Protein AF-A0A7S6MT95-F1 (afdb_monomer_lite)

Sequence (96 aa):
MKLAILEEAKQFGIAQTSRKHGVSASQIHDWKKKCRVLGVAGLSGTVRKGDPETHRLRLENQALKEMIAVQALALLTKHSLLKQQSNRSGAAHDRP

Radius of gyration: 28.74 Å; chains: 1; bounding box: 44×21×87 Å

Secondary structure (DSSP, 8-state):
-HHHHHHHHHHT-HHHHHHHHT--HHHHHHHHHHHHHHGGGGGSS---SS-HHHHHHHHHHHHHHHHHHHHHHHHHHHHHHHHHHHHHHHHHH---

Foldseek 3Di:
DLVVLLVVCVVPNLVVSCVVVVHDSVVSVCQVVLCVVPNPVSNPPPPPP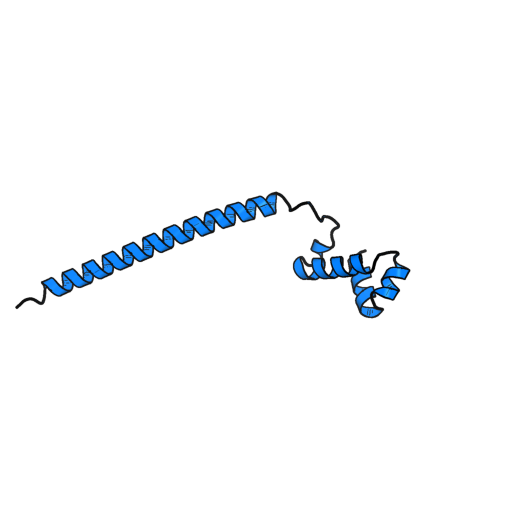PDVVNVVVVVVVVVVVVVVVVVVVVVVVVVVVVVVVVVVVVVVVPDD

pLDDT: mean 81.53, std 13.04, range [49.78, 97.81]

Structure (mmCIF, N/CA/C/O backbone):
data_AF-A0A7S6MT95-F1
#
_entry.id   AF-A0A7S6MT95-F1
#
loop_
_atom_site.group_PDB
_atom_site.id
_atom_site.type_symbol
_atom_site.label_atom_id
_atom_site.label_alt_id
_atom_site.label_comp_id
_atom_site.label_asym_id
_atom_site.label_entity_id
_atom_site.label_seq_id
_atom_site.pdbx_PDB_ins_code
_atom_site.Cartn_x
_atom_site.Cartn_y
_atom_site.Cartn_z
_atom_site.occupancy
_atom_site.B_iso_or_equiv
_atom_site.auth_seq_id
_atom_site.auth_comp_id
_atom_site.auth_asym_id
_atom_site.auth_atom_id
_atom_site.pdbx_PDB_model_num
ATOM 1 N N . MET A 1 1 ? -7.462 -11.795 24.157 1.00 63.00 1 MET A N 1
ATOM 2 C CA . MET A 1 1 ? -8.543 -10.989 24.775 1.00 63.00 1 MET A CA 1
ATOM 3 C C . MET A 1 1 ? -9.378 -10.204 23.752 1.00 63.00 1 MET A C 1
ATOM 5 O O . MET A 1 1 ? -10.532 -10.550 23.571 1.00 63.00 1 MET A O 1
ATOM 9 N N . LYS A 1 2 ? -8.835 -9.224 23.008 1.00 78.12 2 LYS A N 1
ATOM 10 C CA . LYS A 1 2 ? -9.622 -8.389 22.060 1.00 78.12 2 LYS A CA 1
ATOM 11 C C . LYS A 1 2 ? -10.281 -9.143 20.896 1.00 78.12 2 LYS A C 1
ATOM 13 O O . LYS A 1 2 ? -11.352 -8.754 20.447 1.00 78.12 2 LYS A O 1
ATOM 18 N N . LEU A 1 3 ? -9.652 -10.216 20.416 1.00 81.62 3 LEU A N 1
ATOM 19 C CA . LEU A 1 3 ? -10.197 -11.036 19.330 1.00 81.62 3 LEU A CA 1
ATOM 20 C C . LEU A 1 3 ? -11.455 -11.806 19.771 1.00 81.62 3 LEU A C 1
ATOM 22 O O . LEU A 1 3 ? -12.420 -11.864 19.022 1.00 81.62 3 LEU A O 1
ATOM 26 N N . ALA A 1 4 ? -11.491 -12.281 21.021 1.00 83.75 4 ALA A N 1
ATOM 27 C CA . ALA A 1 4 ? -12.674 -12.925 21.598 1.00 83.75 4 ALA A CA 1
ATOM 28 C C . ALA A 1 4 ? -13.855 -11.946 21.727 1.00 83.75 4 ALA A C 1
ATOM 30 O O . ALA A 1 4 ? -14.974 -12.293 21.372 1.00 83.75 4 ALA A O 1
ATOM 31 N N . ILE A 1 5 ? -13.592 -10.697 22.135 1.00 84.81 5 ILE A N 1
ATOM 32 C CA . ILE A 1 5 ? -14.611 -9.633 22.197 1.00 84.81 5 ILE A CA 1
ATOM 33 C C . ILE A 1 5 ? -15.178 -9.337 20.797 1.00 84.81 5 ILE A C 1
ATOM 35 O O . ILE A 1 5 ? -16.370 -9.091 20.650 1.00 84.81 5 ILE A O 1
ATOM 39 N N . LEU A 1 6 ? -14.346 -9.379 19.750 1.00 85.06 6 LEU A N 1
ATOM 40 C CA . LEU A 1 6 ? -14.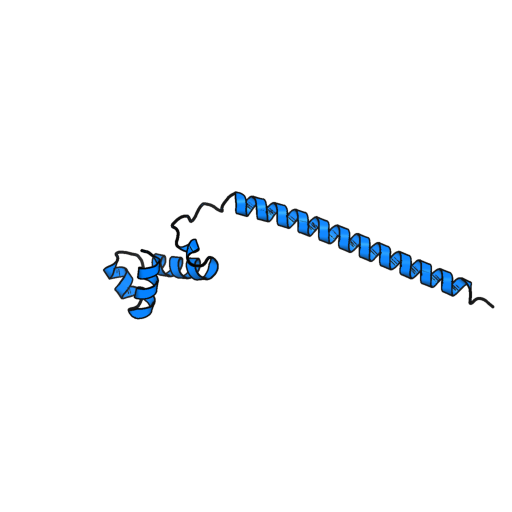796 -9.186 18.368 1.00 85.06 6 LEU A CA 1
ATOM 41 C C . LEU A 1 6 ? -15.669 -10.334 17.853 1.00 85.06 6 LEU A C 1
ATOM 43 O O . LEU A 1 6 ? -16.646 -10.063 17.158 1.00 85.06 6 LEU A O 1
ATOM 47 N N . GLU A 1 7 ? -15.336 -11.585 18.176 1.00 86.69 7 GLU A N 1
ATOM 48 C CA . GLU A 1 7 ? -16.175 -12.738 17.822 1.00 86.69 7 GLU A CA 1
ATOM 49 C C . GLU A 1 7 ? -17.505 -12.719 18.583 1.00 86.69 7 GLU A C 1
ATOM 51 O O . GLU A 1 7 ? -18.566 -12.895 17.986 1.00 86.69 7 GLU A O 1
ATOM 56 N N . GLU A 1 8 ? -17.482 -12.379 19.871 1.00 86.00 8 GLU A N 1
ATOM 57 C CA . GLU A 1 8 ? -18.700 -12.225 20.666 1.00 86.00 8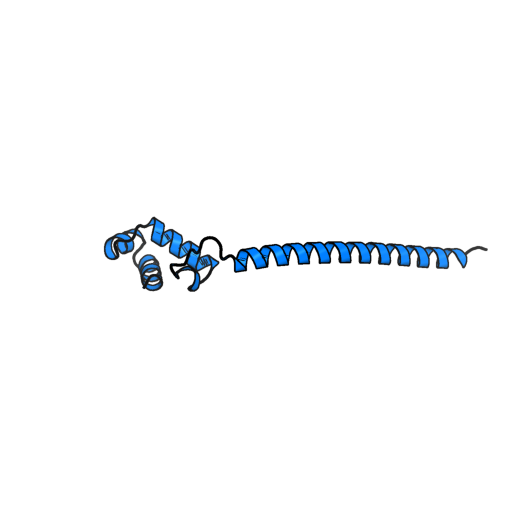 GLU A CA 1
ATOM 58 C C . GLU A 1 8 ? -19.579 -11.077 20.142 1.00 86.00 8 GLU A C 1
ATOM 60 O O . GLU A 1 8 ? -20.791 -11.230 20.015 1.00 86.00 8 GLU A O 1
ATOM 65 N N . ALA A 1 9 ? -18.979 -9.957 19.730 1.00 86.38 9 ALA A N 1
ATOM 66 C CA . ALA A 1 9 ? -19.702 -8.847 19.109 1.00 86.38 9 ALA A CA 1
ATOM 67 C C . ALA A 1 9 ? -20.318 -9.203 17.746 1.00 86.38 9 ALA A C 1
ATOM 69 O O . ALA A 1 9 ? -21.287 -8.558 17.340 1.00 86.38 9 ALA A O 1
ATOM 70 N N . LYS A 1 10 ? -19.785 -10.203 17.028 1.00 84.38 10 LYS A N 1
ATOM 71 C CA . LYS A 1 10 ? -20.419 -10.737 15.810 1.00 84.38 10 LYS A CA 1
ATOM 72 C C . LYS A 1 10 ? -21.622 -11.620 16.136 1.00 84.38 10 LYS A C 1
ATOM 74 O O . LYS A 1 10 ? -22.596 -11.568 15.398 1.00 84.38 10 LYS A O 1
ATOM 79 N N . GLN A 1 11 ? -21.545 -12.414 17.204 1.00 88.44 11 GLN A N 1
ATOM 80 C CA . GLN A 1 11 ? -22.607 -13.348 17.596 1.00 88.44 11 GLN A CA 1
ATOM 81 C C . GLN A 1 11 ? -23.774 -12.661 18.316 1.00 88.44 11 GLN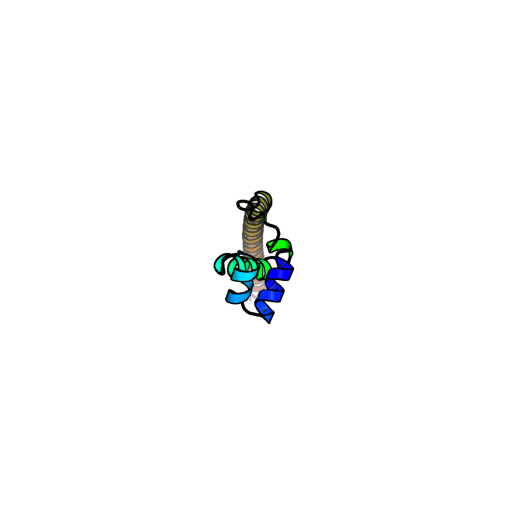 A C 1
ATOM 83 O O . GLN A 1 11 ? -24.928 -12.933 18.009 1.00 88.44 11 GLN A O 1
ATOM 88 N N . PHE A 1 12 ? -23.478 -11.760 19.252 1.00 87.00 12 PHE A N 1
ATOM 89 C CA . PHE A 1 12 ? -24.460 -11.157 20.166 1.00 87.00 12 PHE A CA 1
ATOM 90 C C . PHE A 1 12 ? -24.710 -9.667 19.892 1.00 87.00 12 PHE A C 1
ATOM 92 O O . PHE A 1 12 ? -25.600 -9.048 20.470 1.00 87.00 12 PHE A O 1
ATOM 99 N N . GLY A 1 13 ? -23.932 -9.074 18.987 1.00 87.31 13 GLY A N 1
ATOM 100 C CA . GLY A 1 13 ? -24.045 -7.670 18.623 1.00 87.31 13 GLY A CA 1
ATOM 101 C C . GLY A 1 13 ? -23.227 -6.734 19.516 1.00 87.31 13 GLY A C 1
ATOM 102 O O . GLY A 1 13 ? -23.019 -6.940 20.712 1.00 87.31 13 GLY A O 1
ATOM 103 N N . ILE A 1 14 ? -22.779 -5.634 18.909 1.00 86.38 14 ILE A N 1
ATOM 104 C CA . ILE A 1 14 ? -21.819 -4.689 19.499 1.00 86.38 14 ILE A CA 1
ATOM 105 C C . ILE A 1 14 ? -22.355 -4.040 20.783 1.00 86.38 14 ILE A C 1
ATOM 107 O O . ILE A 1 14 ? -21.591 -3.844 21.724 1.00 86.38 14 ILE A O 1
ATOM 111 N N . ALA A 1 15 ? -23.654 -3.732 20.855 1.00 84.94 15 ALA A N 1
ATOM 112 C CA . ALA A 1 15 ? -24.248 -3.056 22.010 1.00 84.94 15 ALA A CA 1
ATOM 113 C C . ALA A 1 15 ? -24.246 -3.930 23.277 1.00 84.94 15 ALA A C 1
ATOM 115 O O . ALA A 1 15 ? -23.950 -3.442 24.369 1.00 84.94 15 ALA A O 1
ATOM 116 N N . GLN A 1 16 ? -24.538 -5.225 23.134 1.00 87.94 16 GLN A N 1
ATOM 117 C CA . GLN A 1 16 ? -24.546 -6.174 24.246 1.00 87.94 16 GLN A CA 1
ATOM 118 C C . GLN A 1 16 ? -23.119 -6.456 24.727 1.00 87.94 16 GLN A C 1
ATOM 120 O O . GLN A 1 16 ? -22.828 -6.366 25.921 1.00 87.94 16 GLN A O 1
ATOM 125 N N . THR A 1 17 ? -22.205 -6.718 23.791 1.00 87.44 17 THR A N 1
ATOM 126 C CA . THR A 1 17 ? -20.794 -6.980 24.094 1.00 87.44 17 THR A CA 1
ATOM 127 C C . THR A 1 17 ? -20.099 -5.759 24.703 1.00 87.44 17 THR A C 1
ATOM 129 O O . THR A 1 17 ? -19.297 -5.908 25.623 1.00 87.44 17 THR A O 1
ATOM 132 N N . SER A 1 18 ? -20.449 -4.547 24.256 1.00 86.69 18 SER A N 1
ATOM 133 C CA . SER A 1 18 ? -19.963 -3.280 24.818 1.00 86.69 18 SER A CA 1
ATOM 134 C C . SER A 1 18 ? -20.266 -3.160 26.314 1.00 86.69 18 SER A C 1
ATOM 136 O O . SER A 1 18 ? -19.359 -2.895 27.102 1.00 86.69 18 SER A O 1
ATOM 138 N N . ARG A 1 19 ? -21.516 -3.431 26.717 1.00 87.56 19 ARG A N 1
ATOM 139 C CA . ARG A 1 19 ? -21.940 -3.389 28.127 1.00 87.56 19 ARG A CA 1
ATOM 140 C C . ARG A 1 19 ? -21.273 -4.477 28.964 1.00 87.56 19 ARG A C 1
ATOM 142 O O . ARG A 1 19 ? -20.845 -4.202 30.076 1.00 87.56 19 ARG A O 1
ATOM 149 N N . LYS A 1 20 ? -21.158 -5.692 28.421 1.00 88.81 20 LYS A N 1
ATOM 150 C CA . LYS A 1 20 ? -20.587 -6.849 29.128 1.00 88.81 20 LYS A CA 1
ATOM 151 C C . LYS A 1 20 ? -19.096 -6.689 29.433 1.00 88.81 20 LYS A C 1
ATOM 153 O O . LYS A 1 20 ? -18.649 -7.084 30.502 1.00 88.81 20 LYS A O 1
ATOM 158 N N . HIS A 1 21 ? -18.335 -6.117 28.501 1.00 84.81 21 HIS A N 1
ATOM 159 C CA . HIS A 1 21 ? -16.877 -5.978 28.616 1.00 84.81 21 HIS A CA 1
ATOM 160 C C . HIS A 1 21 ? -16.419 -4.558 28.979 1.00 84.81 21 HIS A C 1
ATOM 162 O O . HIS A 1 21 ? -15.219 -4.297 28.998 1.00 84.81 21 HIS A O 1
ATOM 168 N N . GLY A 1 22 ? -17.348 -3.628 29.233 1.00 84.25 22 GLY A N 1
ATOM 169 C CA . GLY A 1 22 ? -17.031 -2.240 29.596 1.00 84.25 22 GLY A CA 1
ATOM 170 C C . GLY A 1 22 ? -16.279 -1.457 28.511 1.00 84.25 22 GLY A C 1
ATOM 171 O O . GLY A 1 22 ? -15.541 -0.525 28.817 1.00 84.25 22 GLY A O 1
ATOM 172 N N . VAL A 1 23 ? -16.425 -1.840 27.240 1.00 84.44 23 VAL A N 1
ATOM 173 C CA . VAL A 1 23 ? -15.729 -1.232 26.092 1.00 84.44 23 VAL A CA 1
ATOM 174 C C . VAL A 1 23 ? -16.702 -0.459 25.230 1.00 84.44 23 VAL A C 1
ATOM 176 O O . VAL A 1 23 ? -17.801 -0.933 24.963 1.00 84.44 23 VAL A O 1
ATOM 179 N N . SER A 1 24 ? -16.307 0.716 24.744 1.00 86.12 24 SER A N 1
ATOM 180 C CA . SER A 1 24 ? -17.186 1.517 23.888 1.00 86.12 24 SER A CA 1
ATOM 181 C C . SER A 1 24 ? -17.458 0.823 22.546 1.00 86.12 24 SER A C 1
ATOM 183 O O . SER A 1 24 ? -16.586 0.159 21.977 1.00 86.12 24 SER A O 1
ATOM 185 N N . ALA A 1 25 ? -18.658 1.023 21.993 1.00 85.00 25 ALA A N 1
ATOM 186 C CA . ALA A 1 25 ? -18.995 0.545 20.651 1.00 85.00 25 ALA A CA 1
ATOM 187 C C . ALA A 1 25 ? -17.987 1.052 19.600 1.00 85.00 25 ALA A C 1
ATOM 189 O O . ALA A 1 25 ? -17.549 0.284 18.743 1.00 85.00 25 ALA A O 1
ATOM 190 N N . SER A 1 26 ? -17.542 2.309 19.719 1.00 83.69 26 SER A N 1
ATOM 191 C CA . SER A 1 26 ? -16.513 2.901 18.855 1.00 83.69 26 SER A CA 1
ATOM 192 C C . SER A 1 26 ? -15.189 2.129 18.896 1.00 83.69 26 SER A C 1
ATOM 194 O O . SER A 1 26 ? -14.630 1.835 17.842 1.00 83.69 26 SER A O 1
ATOM 196 N N . GLN A 1 27 ? -14.717 1.703 20.077 1.00 83.31 27 GLN A N 1
ATOM 197 C CA . GLN A 1 27 ? -13.511 0.867 20.183 1.00 83.31 27 GLN A CA 1
ATOM 198 C C . GLN A 1 27 ? -13.677 -0.488 19.489 1.00 83.31 27 GLN A C 1
ATOM 200 O O . GLN A 1 27 ? -12.745 -0.955 18.835 1.00 83.31 27 GLN A O 1
ATOM 205 N N . ILE A 1 28 ? -14.854 -1.111 19.591 1.00 86.06 28 ILE A N 1
ATOM 206 C CA . ILE A 1 28 ? -15.140 -2.390 18.924 1.00 86.06 28 ILE A CA 1
ATOM 207 C C . ILE A 1 28 ? -15.134 -2.210 17.396 1.00 86.06 28 ILE A C 1
ATOM 209 O O . ILE A 1 28 ? -14.538 -3.020 16.680 1.00 86.06 28 ILE A O 1
ATOM 213 N N . HIS A 1 29 ? -15.726 -1.126 16.884 1.00 85.69 29 HIS A N 1
ATOM 214 C CA . HIS A 1 29 ? -15.677 -0.783 15.458 1.00 85.69 29 HIS A CA 1
ATOM 215 C C . HIS A 1 29 ? -14.246 -0.520 14.968 1.00 85.69 29 HIS A C 1
ATOM 217 O O . HIS A 1 29 ? -13.851 -1.034 13.917 1.00 85.69 29 HIS A O 1
ATOM 223 N N . ASP A 1 30 ? -13.443 0.205 15.743 1.00 82.81 30 ASP A N 1
ATOM 224 C CA . ASP A 1 30 ? -12.039 0.465 15.427 1.00 82.81 30 ASP A CA 1
ATOM 225 C C . ASP A 1 30 ? -11.205 -0.814 15.399 1.00 82.81 30 ASP A C 1
ATOM 227 O O . ASP A 1 30 ? -10.385 -1.008 14.499 1.00 82.81 30 ASP A O 1
ATOM 231 N N . TRP A 1 31 ? -11.415 -1.715 16.358 1.00 86.25 31 TRP A N 1
ATOM 232 C CA . TRP A 1 31 ? -10.764 -3.023 16.374 1.00 86.25 31 TRP A CA 1
ATOM 233 C C . TRP A 1 31 ? -11.173 -3.865 15.169 1.00 86.25 31 TRP A C 1
ATOM 235 O O . TRP A 1 31 ? -10.307 -4.461 14.532 1.00 86.25 31 TRP A O 1
ATOM 245 N N . LYS A 1 32 ? -12.454 -3.851 14.782 1.00 84.38 32 LYS A N 1
ATOM 246 C CA . LYS A 1 32 ? -12.938 -4.532 13.571 1.00 84.38 32 LYS A CA 1
ATOM 247 C C . LYS A 1 32 ? -12.247 -3.992 12.318 1.00 84.38 32 LYS A C 1
ATOM 249 O O . LYS A 1 32 ? -11.792 -4.772 11.481 1.00 84.38 32 LYS A O 1
ATOM 254 N N . LYS A 1 33 ? -12.121 -2.666 12.203 1.00 81.75 33 LYS A N 1
ATOM 255 C CA . LYS A 1 33 ? -11.435 -2.006 11.083 1.00 81.75 33 LYS A CA 1
ATOM 256 C C . LYS A 1 33 ? -9.947 -2.361 11.047 1.00 81.75 33 LYS A C 1
ATOM 258 O O . LYS A 1 33 ? -9.450 -2.763 10.000 1.00 81.75 33 LYS A O 1
ATOM 263 N N . LYS A 1 34 ? -9.247 -2.283 12.182 1.00 79.69 34 LYS A N 1
ATOM 264 C CA . LYS A 1 34 ? -7.820 -2.637 12.290 1.00 79.69 34 LYS A CA 1
ATOM 265 C C . LYS A 1 34 ? -7.568 -4.114 11.997 1.00 79.69 34 LYS A C 1
ATOM 267 O O . LYS A 1 34 ? -6.630 -4.427 11.274 1.00 79.69 34 LYS A O 1
ATOM 272 N N . CYS A 1 35 ? -8.439 -5.002 12.474 1.00 81.38 35 CYS A N 1
ATOM 273 C CA . CYS A 1 35 ? -8.356 -6.432 12.193 1.00 81.38 35 CYS A CA 1
ATOM 274 C C . CYS A 1 35 ? -8.579 -6.751 10.709 1.00 81.38 35 CYS A C 1
ATOM 276 O O . CYS A 1 35 ? -7.940 -7.650 10.176 1.00 81.38 35 CYS A O 1
ATOM 278 N N . ARG A 1 36 ? -9.458 -6.011 10.020 1.00 78.69 36 ARG A N 1
ATOM 279 C CA . ARG A 1 36 ? -9.684 -6.181 8.576 1.00 78.69 36 ARG A CA 1
ATOM 280 C C . ARG A 1 36 ? -8.474 -5.760 7.736 1.00 78.69 36 ARG A C 1
ATOM 282 O O . ARG A 1 36 ? -8.246 -6.349 6.690 1.00 78.69 36 ARG A O 1
ATOM 289 N N . VAL A 1 37 ? -7.730 -4.742 8.171 1.00 75.50 37 VAL A N 1
ATOM 290 C CA . VAL A 1 37 ? -6.595 -4.181 7.412 1.00 75.50 37 VAL A CA 1
ATOM 291 C C . VAL A 1 37 ? -5.276 -4.888 7.731 1.00 75.50 37 VAL A C 1
ATOM 293 O O . VAL A 1 37 ? -4.480 -5.125 6.833 1.00 75.50 37 VAL A O 1
ATOM 296 N N . LEU A 1 38 ? -5.034 -5.213 9.002 1.00 72.31 38 LEU A N 1
ATOM 297 C CA . LEU A 1 38 ? -3.744 -5.708 9.502 1.00 72.31 38 LEU A CA 1
ATOM 298 C C . LEU A 1 38 ? -3.837 -7.131 10.082 1.00 72.31 38 LEU A C 1
ATOM 300 O O . LEU A 1 38 ? -2.901 -7.604 10.724 1.00 72.31 38 LEU A O 1
ATOM 304 N N . GLY A 1 39 ? -4.978 -7.808 9.921 1.00 77.94 39 GLY A N 1
ATOM 305 C CA . GLY A 1 39 ? -5.231 -9.109 10.539 1.00 77.94 39 GLY A CA 1
ATOM 306 C C . GLY A 1 39 ? -5.212 -9.048 12.071 1.00 77.94 39 GLY A C 1
ATOM 307 O O . GLY A 1 39 ? -5.385 -7.993 12.687 1.00 77.94 39 GLY A O 1
ATOM 308 N N . VAL A 1 40 ? -4.956 -10.191 12.710 1.00 76.00 40 VAL A N 1
ATOM 309 C CA . VAL A 1 40 ? -4.876 -10.309 14.180 1.00 76.00 40 VAL A CA 1
ATOM 310 C C . VAL A 1 40 ? -3.808 -9.378 14.777 1.00 76.00 40 VAL A C 1
ATOM 312 O O . VAL A 1 40 ? -3.992 -8.852 15.877 1.00 76.00 40 VAL A O 1
ATOM 315 N N . ALA A 1 41 ? -2.738 -9.091 14.026 1.00 68.69 41 ALA A N 1
ATOM 316 C CA . ALA A 1 41 ? -1.678 -8.169 14.429 1.00 68.69 41 ALA A CA 1
ATOM 317 C C . ALA A 1 41 ? -2.189 -6.731 14.652 1.00 68.69 41 ALA A C 1
ATOM 319 O O . ALA A 1 41 ? -1.695 -6.033 15.537 1.00 68.69 41 ALA A O 1
ATOM 320 N N . GLY A 1 42 ? -3.245 -6.311 13.945 1.00 67.38 42 GLY A N 1
ATOM 321 C CA . GLY A 1 42 ? -3.886 -5.000 14.117 1.00 67.38 42 GLY A CA 1
ATOM 322 C C . GLY A 1 42 ? -4.611 -4.795 15.452 1.00 67.38 42 GLY A C 1
ATOM 323 O O . GLY A 1 42 ? -4.984 -3.668 15.784 1.00 67.38 42 GLY A O 1
ATOM 324 N N . LEU A 1 43 ? -4.835 -5.866 16.223 1.00 71.94 43 LEU A N 1
ATOM 325 C CA . LEU A 1 43 ? -5.481 -5.818 17.541 1.00 71.94 43 LEU A CA 1
ATOM 326 C C . LEU A 1 43 ? -4.483 -5.670 18.694 1.00 71.94 43 LEU A C 1
ATOM 328 O O . LEU A 1 43 ? -4.874 -5.289 19.807 1.00 71.94 43 LEU A O 1
ATOM 332 N N . SER A 1 44 ? -3.198 -5.926 18.433 1.00 65.50 44 SER A N 1
ATOM 333 C CA . SER A 1 44 ? -2.116 -5.546 19.335 1.00 65.50 44 SER A CA 1
ATOM 334 C C . SER A 1 44 ? -2.228 -4.042 19.581 1.00 65.50 44 SER A C 1
ATOM 336 O O . SER A 1 44 ? -2.282 -3.256 18.641 1.00 65.50 44 SER A O 1
ATOM 338 N N . GLY A 1 45 ? -2.345 -3.621 20.844 1.00 56.53 45 GLY A N 1
ATOM 339 C CA . GLY A 1 45 ? -2.611 -2.228 21.246 1.00 56.53 45 GLY A CA 1
ATOM 340 C C . GLY A 1 45 ? -1.557 -1.206 20.808 1.00 56.53 45 GLY A C 1
ATOM 341 O O . GLY A 1 45 ? -1.684 -0.028 21.114 1.00 56.53 45 GLY A O 1
ATOM 342 N N . THR A 1 46 ? -0.550 -1.639 20.061 1.00 51.81 46 THR A N 1
ATOM 343 C CA . THR A 1 46 ? 0.423 -0.825 19.357 1.00 51.81 46 THR A CA 1
ATOM 344 C C . THR A 1 46 ? -0.208 -0.166 18.131 1.00 51.81 46 THR A C 1
ATOM 346 O O . THR A 1 46 ? 0.199 -0.418 17.001 1.00 51.81 46 THR A O 1
ATOM 349 N N . VAL A 1 47 ? -1.139 0.771 18.336 1.00 49.78 47 VAL A N 1
ATOM 350 C CA . VAL A 1 47 ? -1.165 1.943 17.448 1.00 49.78 47 VAL A CA 1
ATOM 351 C C . VAL A 1 47 ? 0.074 2.749 17.823 1.00 49.78 47 VAL A C 1
ATOM 353 O O . VAL A 1 47 ? 0.011 3.733 18.554 1.00 49.78 47 VAL A O 1
ATOM 356 N N . ARG A 1 48 ? 1.243 2.252 17.409 1.00 51.84 48 ARG A N 1
ATOM 357 C CA . ARG A 1 48 ? 2.456 3.053 17.428 1.00 51.84 48 ARG A CA 1
ATOM 358 C C . ARG A 1 48 ? 2.175 4.201 16.464 1.00 51.84 48 ARG A C 1
ATOM 360 O O . ARG A 1 48 ? 1.741 3.950 15.338 1.00 51.84 48 ARG A O 1
ATOM 367 N N . LYS A 1 49 ? 2.360 5.447 16.924 1.00 51.75 49 LYS A N 1
ATOM 368 C CA . LYS A 1 49 ? 2.618 6.595 16.036 1.00 51.75 49 LYS A CA 1
ATOM 369 C C . LYS A 1 49 ? 3.456 6.058 14.878 1.00 51.75 49 LYS A C 1
ATOM 371 O O . LYS A 1 49 ? 4.456 5.414 15.182 1.00 51.75 49 LYS A O 1
ATOM 376 N N . GLY A 1 50 ? 2.947 6.204 13.648 1.00 56.78 50 GLY A N 1
ATOM 377 C CA . GLY A 1 50 ? 3.345 5.441 12.460 1.00 56.78 50 GLY A CA 1
ATOM 378 C C . GLY A 1 50 ? 4.758 4.893 12.567 1.00 56.78 50 GLY A C 1
ATOM 379 O O . GLY A 1 50 ? 5.698 5.675 12.656 1.00 56.78 50 GLY A O 1
ATOM 380 N N . ASP A 1 51 ? 4.856 3.568 12.656 1.00 65.75 51 ASP A N 1
ATOM 381 C CA . ASP A 1 51 ? 6.109 2.860 12.872 1.00 65.75 51 ASP A CA 1
ATOM 382 C C . ASP A 1 51 ? 7.228 3.481 12.004 1.00 65.75 51 ASP A C 1
ATOM 384 O O . ASP A 1 51 ? 7.073 3.558 10.779 1.00 65.75 51 ASP A O 1
ATOM 388 N N . PRO A 1 52 ? 8.299 4.020 12.619 1.00 70.88 52 PRO A N 1
ATOM 389 C CA . PRO A 1 52 ? 9.343 4.742 11.898 1.00 70.88 52 PRO A CA 1
ATOM 390 C C . PRO A 1 52 ? 9.992 3.876 10.816 1.00 70.88 52 PRO A C 1
ATOM 392 O O . PRO A 1 52 ? 10.419 4.403 9.789 1.00 70.88 52 PRO A O 1
ATOM 395 N N . GLU A 1 53 ? 9.997 2.555 10.995 1.00 76.12 53 GLU A N 1
ATOM 396 C CA . GLU A 1 53 ? 10.443 1.608 9.980 1.00 76.12 53 GLU A CA 1
ATOM 397 C C . GLU A 1 53 ? 9.491 1.591 8.778 1.00 76.12 53 GLU A C 1
ATOM 399 O O . GLU A 1 53 ? 9.931 1.770 7.645 1.00 76.12 53 GLU A O 1
ATOM 404 N N . THR A 1 54 ? 8.178 1.529 9.004 1.00 79.69 54 THR A N 1
ATOM 405 C CA . THR A 1 54 ? 7.168 1.693 7.945 1.00 79.69 54 THR A CA 1
ATOM 406 C C . THR A 1 54 ? 7.306 3.031 7.198 1.00 79.69 54 THR A C 1
ATOM 408 O O . THR A 1 54 ? 7.120 3.081 5.980 1.00 79.69 54 THR A O 1
ATOM 411 N N . HIS A 1 55 ? 7.637 4.128 7.886 1.00 76.62 55 HIS A N 1
ATOM 412 C CA . HIS A 1 55 ? 7.894 5.418 7.234 1.00 76.62 55 HIS A CA 1
ATOM 413 C C . HIS A 1 55 ? 9.172 5.384 6.382 1.00 76.62 55 HIS A C 1
ATOM 415 O O . HIS A 1 55 ? 9.145 5.799 5.223 1.00 76.62 55 HIS A O 1
ATOM 421 N N . ARG A 1 56 ? 10.270 4.835 6.919 1.00 85.38 56 ARG A N 1
ATOM 422 C CA . ARG A 1 56 ? 11.535 4.659 6.191 1.00 85.38 56 ARG A CA 1
ATOM 423 C C . ARG A 1 56 ? 11.345 3.801 4.943 1.00 85.38 56 ARG A C 1
ATOM 425 O O . ARG A 1 56 ? 11.750 4.208 3.860 1.00 85.38 56 ARG A O 1
ATOM 432 N N . LEU A 1 57 ? 10.655 2.670 5.082 1.00 86.38 57 LEU A N 1
ATOM 433 C CA . LEU A 1 57 ? 10.349 1.755 3.985 1.00 86.38 57 LEU A CA 1
ATOM 434 C C . LEU A 1 57 ? 9.496 2.424 2.903 1.00 86.38 57 LEU A C 1
ATOM 436 O O . LEU A 1 57 ? 9.696 2.164 1.721 1.00 86.38 57 LEU A O 1
ATOM 440 N N . ARG A 1 58 ? 8.563 3.315 3.269 1.00 82.62 58 ARG A N 1
ATOM 441 C CA . ARG A 1 58 ? 7.782 4.085 2.286 1.00 82.62 58 ARG A CA 1
ATOM 442 C C . ARG A 1 58 ? 8.636 5.077 1.506 1.00 82.62 58 ARG A C 1
ATOM 444 O O . ARG A 1 58 ? 8.461 5.169 0.295 1.00 82.62 58 ARG A O 1
ATOM 451 N N . LEU A 1 59 ? 9.541 5.791 2.175 1.00 89.31 59 LEU A N 1
ATOM 452 C CA . LEU A 1 59 ? 10.469 6.710 1.510 1.00 89.31 59 LEU A CA 1
ATOM 453 C C . LEU A 1 59 ? 11.413 5.963 0.566 1.00 89.31 59 LEU A C 1
ATOM 455 O O . LEU A 1 59 ? 11.579 6.357 -0.583 1.00 89.31 59 LEU A O 1
ATOM 459 N N . GLU A 1 60 ? 11.971 4.847 1.027 1.00 93.00 60 GLU A N 1
ATOM 460 C CA . GLU A 1 60 ? 12.843 3.998 0.219 1.00 93.00 60 GLU A CA 1
ATOM 461 C C . GLU A 1 60 ? 12.094 3.430 -0.995 1.00 93.00 60 GLU A C 1
ATOM 463 O O . GLU A 1 60 ? 12.578 3.505 -2.121 1.00 93.00 60 GLU A O 1
ATOM 468 N N . ASN A 1 61 ? 10.855 2.966 -0.809 1.00 96.00 61 ASN A N 1
ATOM 469 C CA . ASN A 1 61 ? 10.019 2.497 -1.912 1.00 96.00 61 ASN A CA 1
ATOM 470 C C . ASN A 1 61 ? 9.706 3.605 -2.930 1.00 96.00 61 ASN A C 1
ATOM 472 O O . ASN A 1 61 ? 9.663 3.336 -4.129 1.00 96.00 61 ASN A O 1
ATOM 476 N N . GLN A 1 62 ? 9.493 4.836 -2.462 1.00 92.31 62 GLN A N 1
ATOM 477 C CA . GLN A 1 62 ? 9.267 5.987 -3.330 1.00 92.31 62 GLN A CA 1
ATOM 478 C C . GLN A 1 62 ? 10.515 6.310 -4.164 1.00 92.31 62 GLN A C 1
ATOM 480 O O . GLN A 1 62 ? 10.412 6.411 -5.384 1.00 92.31 62 GLN A O 1
ATOM 485 N N . ALA A 1 63 ? 11.694 6.362 -3.539 1.00 96.19 63 ALA A N 1
ATOM 486 C CA . ALA A 1 63 ? 12.958 6.586 -4.241 1.00 96.19 63 ALA A CA 1
ATOM 487 C C . ALA A 1 63 ? 13.249 5.485 -5.280 1.00 96.19 63 ALA A C 1
ATOM 489 O O . ALA A 1 63 ? 13.668 5.766 -6.404 1.00 96.19 63 ALA A O 1
ATOM 490 N N . LEU A 1 64 ? 12.966 4.223 -4.940 1.00 97.56 64 LEU A N 1
ATOM 491 C CA . LEU A 1 64 ? 13.105 3.100 -5.870 1.00 97.56 64 LEU A CA 1
ATOM 492 C C . LEU A 1 64 ? 12.154 3.224 -7.068 1.00 97.56 64 LEU A C 1
ATOM 494 O O . LEU A 1 64 ? 12.566 2.989 -8.204 1.00 97.56 64 LEU A O 1
ATOM 498 N N . LYS A 1 65 ? 10.897 3.626 -6.847 1.00 95.31 65 LYS A N 1
ATOM 499 C CA . LYS A 1 65 ? 9.931 3.861 -7.933 1.00 95.31 65 LYS A CA 1
ATOM 500 C C . LYS A 1 65 ? 10.381 4.975 -8.870 1.00 95.31 65 LYS A C 1
ATOM 502 O O . LYS A 1 65 ? 10.265 4.819 -10.083 1.00 95.31 65 LYS A O 1
ATOM 507 N N . GLU A 1 66 ? 10.906 6.067 -8.325 1.00 96.50 66 GLU A N 1
ATOM 508 C CA . GLU A 1 66 ? 11.442 7.179 -9.115 1.00 96.50 66 GLU A CA 1
ATOM 509 C C . GLU A 1 66 ? 12.629 6.731 -9.972 1.00 96.50 66 GLU A C 1
ATOM 511 O O . GLU A 1 66 ? 12.660 6.996 -11.174 1.00 96.50 66 GLU A O 1
ATOM 516 N N . MET A 1 67 ? 13.557 5.963 -9.397 1.00 97.81 67 MET A N 1
ATOM 517 C CA . MET A 1 67 ? 14.689 5.405 -10.135 1.00 97.81 67 MET A CA 1
ATOM 518 C C . MET A 1 67 ? 14.234 4.490 -11.280 1.00 97.81 67 MET A C 1
ATOM 520 O O . MET A 1 67 ? 14.727 4.614 -12.403 1.00 97.81 67 MET A O 1
ATOM 524 N N . ILE A 1 68 ? 13.264 3.607 -11.024 1.00 97.62 68 ILE A N 1
ATOM 525 C CA . ILE A 1 68 ? 12.695 2.720 -12.048 1.00 97.62 68 ILE A CA 1
ATOM 526 C C . ILE A 1 68 ? 12.024 3.535 -13.158 1.00 97.62 68 ILE A C 1
ATOM 528 O O . ILE A 1 68 ? 12.222 3.237 -14.335 1.00 97.62 68 ILE A O 1
ATOM 532 N N . ALA A 1 69 ? 11.266 4.579 -12.813 1.00 96.88 69 ALA A N 1
ATOM 533 C CA . ALA A 1 69 ? 10.621 5.442 -13.799 1.00 96.88 69 ALA A CA 1
ATOM 534 C C . ALA A 1 69 ? 11.650 6.125 -14.718 1.00 96.88 69 ALA A C 1
ATOM 536 O O . ALA A 1 69 ? 11.490 6.118 -15.940 1.00 96.88 69 ALA A O 1
ATOM 537 N N . VAL A 1 70 ? 12.745 6.643 -14.151 1.00 97.44 70 VAL A N 1
ATOM 538 C CA . VAL A 1 70 ? 13.842 7.252 -14.920 1.00 97.44 70 VAL A CA 1
ATOM 539 C C . VAL A 1 70 ? 14.515 6.228 -15.840 1.00 97.44 70 VAL A C 1
ATOM 541 O O . VAL A 1 70 ? 14.728 6.505 -17.022 1.00 97.44 70 VAL A O 1
ATOM 544 N N . GLN A 1 71 ? 14.812 5.026 -15.339 1.00 97.75 71 GLN A N 1
ATOM 545 C CA . GLN A 1 71 ? 15.413 3.960 -16.150 1.00 97.75 71 GLN A CA 1
ATOM 546 C C . GLN A 1 71 ? 14.494 3.526 -17.297 1.00 97.75 71 GLN A C 1
ATOM 548 O O . GLN A 1 71 ? 14.954 3.363 -18.429 1.00 97.75 71 GLN A O 1
ATOM 553 N N . ALA A 1 72 ? 13.192 3.392 -17.036 1.00 97.62 72 ALA A N 1
ATOM 554 C CA . ALA A 1 72 ? 12.206 3.055 -18.056 1.00 97.62 72 ALA A CA 1
ATOM 555 C C . ALA A 1 72 ? 12.153 4.122 -19.163 1.00 97.62 72 ALA A C 1
ATOM 557 O O . ALA A 1 72 ? 12.185 3.782 -20.346 1.00 97.62 72 ALA A O 1
ATOM 558 N N . LEU A 1 73 ? 12.161 5.411 -18.804 1.00 97.50 73 LEU A N 1
ATOM 559 C CA . LEU A 1 73 ? 12.217 6.515 -19.771 1.00 97.50 73 LEU A CA 1
ATOM 560 C C . LEU A 1 73 ? 13.499 6.489 -20.618 1.00 97.50 73 LEU A C 1
ATOM 562 O O . LEU A 1 73 ? 13.446 6.661 -21.841 1.00 97.50 73 LEU A O 1
ATOM 566 N N . ALA A 1 74 ? 14.649 6.224 -19.994 1.00 95.94 74 ALA A N 1
ATOM 567 C CA . ALA A 1 74 ? 15.923 6.107 -20.698 1.00 95.94 74 ALA A CA 1
ATOM 568 C C . ALA A 1 74 ? 15.911 4.939 -21.699 1.00 95.94 74 ALA A C 1
ATOM 570 O O . ALA A 1 74 ? 16.340 5.088 -22.847 1.00 95.94 74 ALA A O 1
ATOM 571 N N . LEU A 1 75 ? 15.356 3.790 -21.299 1.00 97.19 75 LEU A N 1
ATOM 572 C CA . LEU A 1 75 ? 15.187 2.637 -22.181 1.00 97.19 75 LEU A CA 1
ATOM 573 C C . LEU A 1 75 ? 14.268 2.957 -23.359 1.00 97.19 75 LEU A C 1
ATOM 575 O O . LEU A 1 75 ? 14.625 2.637 -24.492 1.00 97.19 75 LEU A O 1
ATOM 579 N N . LEU A 1 76 ? 13.126 3.609 -23.132 1.00 95.38 76 LEU A N 1
ATOM 580 C CA . LEU A 1 76 ? 12.205 4.002 -24.206 1.00 95.38 76 LEU A CA 1
ATOM 581 C C . LEU A 1 76 ? 12.877 4.927 -25.224 1.00 95.38 76 LEU A C 1
ATOM 583 O O . LEU A 1 76 ? 12.730 4.746 -26.438 1.00 95.38 76 LEU A O 1
ATOM 587 N N . THR A 1 77 ? 13.672 5.877 -24.735 1.00 95.69 77 THR A N 1
ATOM 588 C CA . THR A 1 77 ? 14.442 6.787 -25.588 1.00 95.69 77 THR A CA 1
ATOM 589 C C . THR A 1 77 ? 15.459 6.015 -26.424 1.00 95.69 77 THR A C 1
ATOM 591 O O . THR A 1 77 ? 15.508 6.172 -27.644 1.00 95.69 77 THR A O 1
ATOM 594 N N . LYS A 1 78 ? 16.218 5.107 -25.797 1.00 94.94 78 LYS A N 1
ATOM 595 C CA . LYS A 1 78 ? 17.201 4.269 -26.493 1.00 94.94 78 LYS A CA 1
ATOM 596 C C . LYS A 1 78 ? 16.554 3.401 -27.576 1.00 94.94 78 LYS A C 1
ATOM 598 O O . LYS A 1 78 ? 17.056 3.364 -28.696 1.00 94.94 78 LYS A O 1
ATOM 603 N N . HIS A 1 79 ? 15.429 2.750 -27.279 1.00 95.06 79 HIS A N 1
ATOM 604 C CA . HIS A 1 79 ? 14.694 1.949 -28.265 1.00 95.06 79 HIS A CA 1
ATOM 605 C C . HIS A 1 79 ? 14.205 2.799 -29.440 1.00 95.06 79 HIS A C 1
ATOM 607 O O . HIS A 1 79 ? 14.324 2.383 -30.592 1.00 95.06 79 HIS A O 1
ATOM 613 N N . SER A 1 80 ? 13.705 4.005 -29.164 1.00 92.44 80 SER A N 1
ATOM 614 C CA . SER A 1 80 ? 13.264 4.937 -30.204 1.00 92.44 80 SER A CA 1
ATOM 615 C C . SER A 1 80 ? 14.418 5.333 -31.126 1.00 92.44 80 SER A C 1
ATOM 617 O O . SER A 1 80 ? 14.266 5.279 -32.345 1.00 92.44 80 SER A O 1
ATOM 619 N N . LEU A 1 81 ? 15.593 5.648 -30.571 1.00 93.00 81 LEU A N 1
ATOM 620 C CA . LEU A 1 81 ? 16.787 5.983 -31.353 1.00 93.00 81 LEU A CA 1
ATOM 621 C C . LEU A 1 81 ? 17.267 4.809 -32.212 1.00 93.00 81 LEU A C 1
ATOM 623 O O . LEU A 1 81 ? 17.521 4.996 -33.400 1.00 93.00 81 LEU A O 1
ATOM 627 N N . LEU A 1 82 ? 17.332 3.601 -31.647 1.00 92.31 82 LEU A N 1
ATOM 628 C CA . LEU A 1 82 ? 17.715 2.396 -32.391 1.00 92.31 82 LEU A CA 1
ATOM 629 C C . LEU A 1 82 ? 16.741 2.108 -33.538 1.00 92.31 82 LEU A C 1
ATOM 631 O O . LEU A 1 82 ? 17.165 1.800 -34.651 1.00 92.31 82 LEU A O 1
ATOM 635 N N . LYS A 1 83 ? 15.433 2.270 -33.302 1.00 92.19 83 LYS A N 1
ATOM 636 C CA . LYS A 1 83 ? 14.413 2.130 -34.347 1.00 92.19 83 LYS A CA 1
ATOM 637 C C . LYS A 1 83 ? 14.606 3.160 -35.462 1.00 92.19 83 LYS A C 1
ATOM 639 O O . LYS A 1 83 ? 14.525 2.804 -36.633 1.00 92.19 83 LYS A O 1
ATOM 644 N N . GLN A 1 84 ? 14.889 4.418 -35.117 1.00 88.06 84 GLN A N 1
ATOM 645 C CA . GLN A 1 84 ? 15.171 5.464 -36.105 1.00 88.06 84 GLN A CA 1
ATOM 646 C C . GLN A 1 84 ? 16.451 5.181 -36.899 1.00 88.06 84 GLN A C 1
ATOM 648 O O . GLN A 1 84 ? 16.463 5.378 -38.111 1.00 88.06 84 GLN A O 1
ATOM 653 N N . GLN A 1 85 ? 17.513 4.702 -36.246 1.00 87.62 85 GLN A N 1
ATOM 654 C CA . GLN A 1 85 ? 18.758 4.316 -36.913 1.00 87.62 85 GLN A CA 1
ATOM 655 C C . GLN A 1 85 ? 18.531 3.163 -37.892 1.00 87.62 85 GLN A C 1
ATOM 657 O O . GLN A 1 85 ? 18.883 3.296 -39.058 1.00 87.62 85 GLN A O 1
ATOM 662 N N . SER A 1 86 ? 17.862 2.095 -37.453 1.00 85.50 86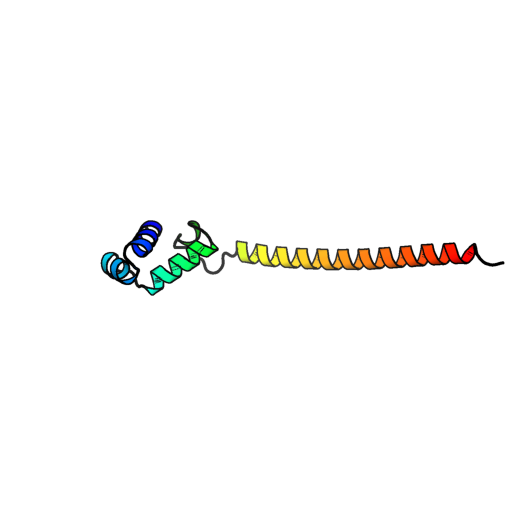 SER A N 1
ATOM 663 C CA . SER A 1 86 ? 17.488 0.968 -38.316 1.00 85.50 86 SER A CA 1
ATOM 664 C C . SER A 1 86 ? 16.674 1.428 -39.534 1.00 85.50 86 SER A C 1
ATOM 666 O O . SER A 1 86 ? 17.001 1.092 -40.671 1.00 85.50 86 SER A O 1
ATOM 668 N N . ASN A 1 87 ? 15.683 2.302 -39.323 1.00 81.44 87 ASN A N 1
ATOM 669 C CA . ASN A 1 87 ? 14.861 2.847 -40.405 1.00 81.44 87 ASN A CA 1
ATOM 670 C C . ASN A 1 87 ? 15.663 3.721 -41.391 1.00 81.44 87 ASN A C 1
ATOM 672 O O . ASN A 1 87 ? 15.419 3.689 -42.594 1.00 81.44 87 ASN A O 1
ATOM 676 N N . ARG A 1 88 ? 16.648 4.488 -40.902 1.00 75.69 88 ARG A N 1
ATOM 677 C CA . ARG A 1 88 ? 17.551 5.292 -41.746 1.00 75.69 88 ARG A CA 1
ATOM 678 C C . ARG A 1 88 ? 18.525 4.428 -42.547 1.00 75.69 88 ARG A C 1
ATOM 680 O O . ARG A 1 88 ? 18.801 4.758 -43.695 1.00 75.69 88 ARG A O 1
ATOM 687 N N . SER A 1 89 ? 19.025 3.338 -41.967 1.00 73.06 89 SER A N 1
ATOM 688 C CA . SER A 1 89 ? 19.894 2.381 -42.660 1.00 73.06 89 SER A CA 1
ATOM 689 C C . SER A 1 89 ? 19.148 1.612 -43.755 1.00 73.06 89 SER A C 1
ATOM 691 O O . SER A 1 89 ? 19.712 1.409 -44.825 1.00 73.06 89 SER A O 1
ATOM 693 N N . GLY A 1 90 ? 17.874 1.261 -43.537 1.00 64.19 90 GLY A N 1
ATOM 694 C CA . GLY A 1 90 ? 17.016 0.674 -44.575 1.00 64.19 90 GLY A CA 1
ATOM 695 C C . GLY A 1 90 ? 16.744 1.632 -45.742 1.00 64.19 90 GLY A C 1
ATOM 696 O O . GLY A 1 90 ? 16.879 1.248 -46.896 1.00 64.19 90 GLY A O 1
ATOM 697 N N . ALA A 1 91 ? 16.473 2.911 -45.458 1.00 59.75 91 ALA A N 1
ATOM 698 C CA . ALA A 1 91 ? 16.219 3.926 -46.488 1.00 59.75 91 ALA A CA 1
ATOM 699 C C . ALA A 1 91 ? 17.452 4.302 -47.342 1.00 59.75 91 ALA A C 1
ATOM 701 O O . ALA A 1 91 ? 17.304 4.909 -48.401 1.00 59.75 91 ALA A O 1
ATOM 702 N N . ALA A 1 92 ? 18.670 3.983 -46.889 1.00 58.47 92 ALA A N 1
ATOM 703 C CA . ALA A 1 92 ? 19.902 4.223 -47.645 1.00 58.47 92 ALA A CA 1
ATOM 704 C C . ALA A 1 92 ? 20.200 3.128 -48.685 1.00 58.47 92 ALA A C 1
ATOM 706 O O . ALA A 1 92 ? 20.962 3.380 -49.614 1.00 58.47 92 ALA A O 1
ATOM 707 N N . HIS A 1 93 ? 19.606 1.938 -48.541 1.00 55.47 93 HIS A N 1
ATOM 708 C CA . HIS A 1 93 ? 19.784 0.817 -49.471 1.00 55.47 93 HIS A CA 1
ATOM 709 C C . HIS A 1 93 ? 18.767 0.823 -50.62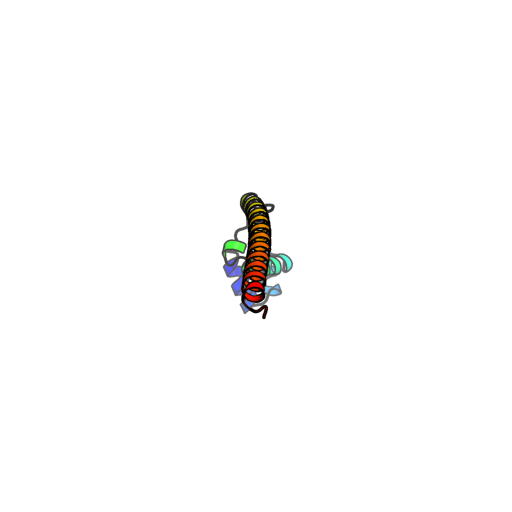9 1.00 55.47 93 HIS A C 1
ATOM 711 O O . HIS A 1 93 ? 18.959 0.113 -51.605 1.00 55.47 93 HIS A O 1
ATOM 717 N N . ASP A 1 94 ? 17.726 1.656 -50.534 1.00 54.81 94 ASP A N 1
ATOM 718 C CA . ASP A 1 94 ? 16.565 1.685 -51.439 1.00 54.81 94 ASP A CA 1
ATOM 719 C C . ASP A 1 94 ? 16.531 2.941 -52.343 1.00 54.81 94 ASP A C 1
ATOM 721 O O . ASP A 1 94 ? 15.472 3.371 -52.804 1.00 54.81 94 ASP A O 1
ATOM 725 N N . ARG A 1 95 ? 17.685 3.592 -52.573 1.00 51.28 95 ARG A N 1
ATOM 726 C CA . ARG A 1 95 ? 17.794 4.651 -53.595 1.00 51.28 95 ARG A CA 1
ATOM 727 C C . ARG A 1 95 ? 18.200 4.043 -54.945 1.00 51.28 95 ARG A C 1
ATOM 729 O O . ARG A 1 95 ? 19.148 3.260 -54.947 1.00 51.28 95 ARG A O 1
ATOM 736 N N . PRO A 1 96 ? 17.511 4.408 -56.045 1.00 60.50 96 PRO A N 1
ATOM 737 C CA . PRO A 1 96 ? 17.793 3.911 -57.392 1.00 60.50 96 PRO A CA 1
ATOM 738 C C . PRO A 1 96 ? 19.149 4.376 -57.931 1.00 60.50 96 PRO A C 1
ATOM 740 O O . PRO A 1 96 ? 19.626 5.455 -57.500 1.00 60.50 96 PRO A O 1
#